Protein AF-A0A212EIH0-F1 (afdb_monomer)

Secondary structure (DSSP, 8-state):
-------PPPHHHHHHHHHH---TTS-HHHHHHHHHHHHHHHHHHHHTT-HHHHHHHHHHHHHHHHHHHHHH-S-HHHHHHHHTS--S-HHHHHHHHHHHHHHHHTTSSSSSSSSSS---

Radius of gyration: 20.45 Å; Cα contacts (8 Å, |Δi|>4): 106; chains: 1; bounding box: 54×43×64 Å

Solvent-accessible surface area (backbone atoms only — not comparable to full-atom values): 7084 Å² total; per-residue (Å²): 132,87,80,79,70,77,76,71,74,49,45,67,57,35,49,52,51,51,74,68,45,59,30,73,93,52,54,71,68,59,39,48,51,51,42,54,51,36,25,51,53,28,14,54,54,68,22,71,86,36,68,72,47,27,59,54,36,36,56,56,32,40,53,51,38,39,54,34,50,34,74,22,42,74,50,63,68,60,21,52,60,50,66,74,51,91,75,95,47,56,68,58,55,47,50,52,54,54,53,55,55,52,60,57,65,70,71,78,82,82,80,88,78,80,76,85,82,73,88,131

Structure (mmCIF, N/CA/C/O backbone):
data_AF-A0A212EIH0-F1
#
_entry.id   AF-A0A212EIH0-F1
#
loop_
_atom_site.group_PDB
_atom_site.id
_atom_site.type_symbol
_atom_site.label_atom_id
_atom_site.label_alt_id
_atom_site.label_comp_id
_atom_site.label_asym_id
_atom_site.label_entity_id
_atom_site.label_seq_id
_atom_site.pdbx_PDB_ins_code
_atom_site.Cartn_x
_atom_site.Cartn_y
_atom_site.Cartn_z
_atom_site.occupancy
_atom_site.B_iso_or_equiv
_atom_site.auth_seq_id
_atom_site.auth_comp_id
_atom_site.auth_asym_id
_atom_site.auth_atom_id
_atom_site.pdbx_PDB_model_num
ATOM 1 N N . MET A 1 1 ? -13.219 29.339 22.123 1.00 39.38 1 MET A N 1
ATOM 2 C CA . MET A 1 1 ? -12.241 28.232 22.168 1.00 39.38 1 MET A CA 1
ATOM 3 C C . MET A 1 1 ? -12.047 27.725 20.749 1.00 39.38 1 MET A C 1
ATOM 5 O O . MET A 1 1 ? -13.025 27.336 20.127 1.00 39.38 1 MET A O 1
ATOM 9 N N . LYS A 1 2 ? -10.839 27.844 20.186 1.00 45.12 2 LYS A N 1
ATOM 10 C CA . LYS A 1 2 ? -10.527 27.294 18.860 1.00 45.12 2 LYS A CA 1
ATOM 11 C C . LYS A 1 2 ? -10.257 25.805 19.044 1.00 45.12 2 LYS A C 1
ATOM 13 O O . LYS A 1 2 ? -9.160 25.426 19.444 1.00 45.12 2 LYS A O 1
ATOM 18 N N . ASN A 1 3 ? -11.276 24.982 18.825 1.00 44.25 3 ASN A N 1
ATOM 19 C CA . ASN A 1 3 ? -11.108 23.539 18.768 1.00 44.25 3 ASN A CA 1
ATOM 20 C C . ASN A 1 3 ? -10.313 23.245 17.495 1.00 44.25 3 ASN A C 1
ATOM 22 O O . ASN A 1 3 ? -10.882 23.184 16.408 1.00 44.25 3 ASN A O 1
ATOM 26 N N . ASN A 1 4 ? -8.992 23.117 17.622 1.00 48.31 4 ASN A N 1
ATOM 27 C CA . ASN A 1 4 ? -8.147 22.554 16.577 1.00 48.31 4 ASN A CA 1
ATOM 28 C C . ASN A 1 4 ? -8.487 21.061 16.481 1.00 48.31 4 ASN A C 1
ATOM 30 O O . ASN A 1 4 ? -7.779 20.210 17.014 1.00 48.31 4 ASN A O 1
ATOM 34 N N . LEU A 1 5 ? -9.633 20.754 15.873 1.00 52.50 5 LEU A N 1
ATOM 35 C CA . LEU A 1 5 ? -9.977 19.412 15.442 1.00 52.50 5 LEU A CA 1
ATOM 36 C C . LEU A 1 5 ? -8.934 19.048 14.392 1.00 52.50 5 LEU A C 1
ATOM 38 O O . LEU A 1 5 ? -9.016 19.498 13.252 1.00 52.50 5 LEU A O 1
ATOM 42 N N . LEU A 1 6 ? -7.929 18.265 14.789 1.00 52.91 6 LEU A N 1
ATOM 43 C CA . LEU A 1 6 ? -7.199 17.431 13.847 1.00 52.91 6 LEU A CA 1
ATOM 44 C C . LEU A 1 6 ? -8.279 16.647 13.106 1.00 52.91 6 LEU A C 1
ATOM 46 O O . LEU A 1 6 ? -8.886 15.740 13.676 1.00 52.91 6 LEU A O 1
ATOM 50 N N . THR A 1 7 ? -8.605 17.064 11.885 1.00 53.53 7 THR A N 1
ATOM 51 C CA . THR A 1 7 ? -9.536 16.348 11.023 1.00 53.53 7 THR A CA 1
ATOM 52 C C . THR A 1 7 ? -8.862 15.026 10.702 1.00 53.53 7 THR A C 1
ATOM 54 O O . THR A 1 7 ? -8.111 14.939 9.732 1.00 53.53 7 THR A O 1
ATOM 57 N N . LYS A 1 8 ? -9.041 14.016 11.564 1.00 59.25 8 LYS A N 1
ATOM 58 C CA . LYS A 1 8 ? -8.658 12.642 11.250 1.00 59.25 8 LYS A CA 1
ATOM 59 C C . LYS A 1 8 ? -9.281 12.353 9.891 1.00 59.25 8 LYS A C 1
ATOM 61 O O . LYS A 1 8 ? -10.503 12.440 9.754 1.00 59.25 8 LYS A O 1
ATOM 66 N N . GLN A 1 9 ? -8.450 12.084 8.887 1.00 68.38 9 GLN A N 1
ATOM 67 C CA . GLN A 1 9 ? -8.960 11.552 7.633 1.00 68.38 9 GLN A CA 1
ATOM 68 C C . GLN A 1 9 ? -9.777 10.307 7.981 1.00 68.38 9 GLN A C 1
ATOM 70 O O . GLN A 1 9 ? -9.355 9.487 8.798 1.00 68.38 9 GLN A O 1
ATOM 75 N N . SER A 1 10 ? -10.994 10.218 7.448 1.00 86.69 10 SER A N 1
ATOM 76 C CA . SER A 1 10 ? -11.859 9.082 7.743 1.00 86.69 10 SER A CA 1
ATOM 77 C C . SER A 1 10 ? -11.218 7.797 7.220 1.00 86.69 10 SER A C 1
ATOM 79 O O . SER A 1 10 ? -10.513 7.819 6.208 1.00 86.69 10 SER A O 1
ATOM 81 N N . ALA A 1 11 ? -11.507 6.661 7.861 1.00 89.75 11 ALA A N 1
ATOM 82 C CA . ALA A 1 11 ? -11.074 5.351 7.370 1.00 89.75 11 ALA A CA 1
ATOM 83 C C . ALA A 1 11 ? -11.433 5.155 5.885 1.00 89.75 11 ALA A C 1
ATOM 85 O O . ALA A 1 11 ? -10.635 4.637 5.112 1.00 89.75 11 ALA A O 1
ATOM 86 N N . THR A 1 12 ? -12.598 5.649 5.457 1.00 92.06 12 THR A N 1
ATOM 87 C CA . THR A 1 12 ? -13.023 5.625 4.053 1.00 92.06 12 THR A CA 1
ATOM 88 C C . THR A 1 12 ? -12.086 6.415 3.140 1.00 92.06 12 THR A C 1
ATOM 90 O O . THR A 1 12 ? -11.737 5.929 2.068 1.00 92.06 12 THR A O 1
ATOM 93 N N . ALA A 1 13 ? -11.664 7.617 3.545 1.00 93.94 13 ALA A N 1
ATOM 94 C CA . ALA A 1 13 ? -10.746 8.434 2.755 1.00 93.94 13 ALA A CA 1
ATOM 95 C C . ALA A 1 13 ? -9.371 7.763 2.626 1.00 93.94 13 ALA A C 1
ATOM 97 O O . ALA A 1 13 ? -8.849 7.654 1.519 1.00 93.94 13 ALA A O 1
ATOM 98 N N . LEU A 1 14 ? -8.838 7.237 3.734 1.00 95.69 14 LEU A N 1
ATOM 99 C CA . LEU A 1 14 ? -7.567 6.506 3.759 1.00 95.69 14 LEU A CA 1
ATOM 100 C C . LEU A 1 14 ? -7.619 5.238 2.896 1.00 95.69 14 LEU A C 1
ATOM 102 O O . LEU A 1 14 ? -6.694 4.959 2.135 1.00 95.69 14 LEU A O 1
ATOM 106 N N . GLN A 1 15 ? -8.725 4.492 2.957 1.00 95.25 15 GLN A N 1
ATOM 107 C CA . GLN A 1 15 ? -8.930 3.301 2.136 1.00 95.25 15 GLN A CA 1
ATOM 108 C C . GLN A 1 15 ? -9.009 3.642 0.644 1.00 95.25 15 GLN A C 1
ATOM 110 O O . GLN A 1 15 ? -8.391 2.960 -0.173 1.00 95.25 15 GLN A O 1
ATOM 115 N N . LEU A 1 16 ? -9.743 4.697 0.275 1.00 95.81 16 LEU A N 1
ATOM 116 C CA . LEU A 1 16 ? -9.811 5.158 -1.112 1.00 95.81 16 LEU A CA 1
ATOM 117 C C . LEU A 1 16 ? -8.436 5.598 -1.618 1.00 95.81 16 LEU A C 1
ATOM 119 O O . LEU A 1 16 ? -8.047 5.213 -2.721 1.00 95.81 16 LEU A O 1
ATOM 123 N N . GLU A 1 17 ? -7.676 6.338 -0.810 1.00 96.25 17 GLU A N 1
ATOM 124 C CA . GLU A 1 17 ? -6.331 6.764 -1.185 1.00 96.25 17 GLU A CA 1
ATOM 125 C C . GLU A 1 17 ? -5.382 5.5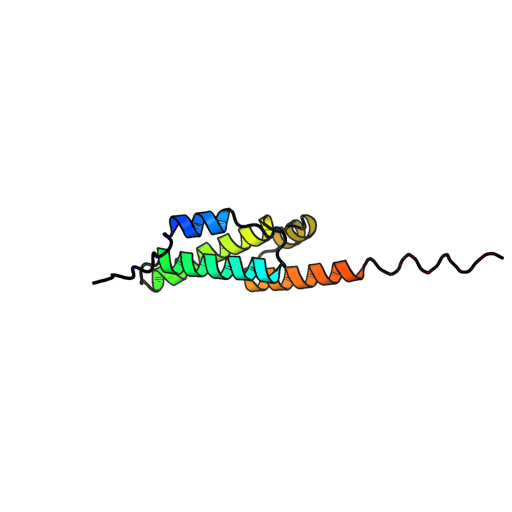69 -1.360 1.00 96.25 17 GLU A C 1
ATOM 127 O O . GLU A 1 17 ? -4.637 5.517 -2.342 1.00 96.25 17 GLU A O 1
ATOM 132 N N . LEU A 1 18 ? -5.440 4.574 -0.469 1.00 96.69 18 LEU A N 1
ATOM 133 C CA . LEU A 1 18 ? -4.656 3.343 -0.592 1.00 96.69 18 LEU A CA 1
ATOM 134 C C . LEU A 1 18 ? -4.996 2.586 -1.885 1.00 96.69 18 LEU A C 1
ATOM 136 O O . LEU A 1 18 ? -4.098 2.166 -2.613 1.00 96.69 18 LEU A O 1
ATOM 140 N N . LEU A 1 19 ? -6.286 2.459 -2.213 1.00 95.88 19 LEU A N 1
ATOM 141 C CA . LEU A 1 19 ? -6.758 1.753 -3.409 1.00 95.88 19 LEU A CA 1
ATOM 142 C C . LEU A 1 19 ? -6.411 2.464 -4.723 1.00 95.88 19 LEU A C 1
ATOM 144 O O . LEU A 1 19 ? -6.226 1.806 -5.746 1.00 95.88 19 LEU A O 1
ATOM 148 N N . GLN A 1 20 ? -6.348 3.793 -4.710 1.00 96.00 20 GLN A N 1
ATOM 149 C CA . GLN A 1 20 ? -6.080 4.605 -5.900 1.00 96.00 20 GLN A CA 1
ATOM 150 C C . GLN A 1 20 ? -4.595 4.944 -6.075 1.00 96.00 20 GLN A C 1
ATOM 152 O O . GLN A 1 20 ? -4.201 5.491 -7.108 1.00 96.00 20 GLN A O 1
ATOM 157 N N . SER A 1 21 ? -3.760 4.627 -5.085 1.00 96.38 21 SER A N 1
ATOM 158 C CA . SER A 1 21 ? -2.339 4.953 -5.104 1.00 96.38 21 SER A CA 1
ATOM 159 C C . SER A 1 21 ? -1.593 4.224 -6.225 1.00 96.38 21 SER A C 1
ATOM 161 O O . SER A 1 21 ? -1.736 3.022 -6.434 1.00 96.38 21 SER A O 1
ATOM 163 N N . ARG A 1 22 ? -0.757 4.978 -6.944 1.00 96.62 22 ARG A N 1
ATOM 164 C CA . ARG A 1 22 ? 0.143 4.491 -7.998 1.00 96.62 22 ARG A CA 1
ATOM 165 C C . ARG A 1 22 ? 1.506 5.158 -7.855 1.00 96.62 22 ARG A C 1
ATOM 167 O O . ARG A 1 22 ? 1.583 6.292 -7.384 1.00 96.62 22 ARG A O 1
ATOM 174 N N . GLN A 1 23 ? 2.561 4.494 -8.324 1.00 96.69 23 GLN A N 1
ATOM 175 C CA . GLN A 1 23 ? 3.933 5.003 -8.258 1.00 96.69 23 GLN A CA 1
ATOM 176 C C . GLN A 1 23 ? 4.094 6.339 -9.003 1.00 96.69 23 GLN A C 1
ATOM 178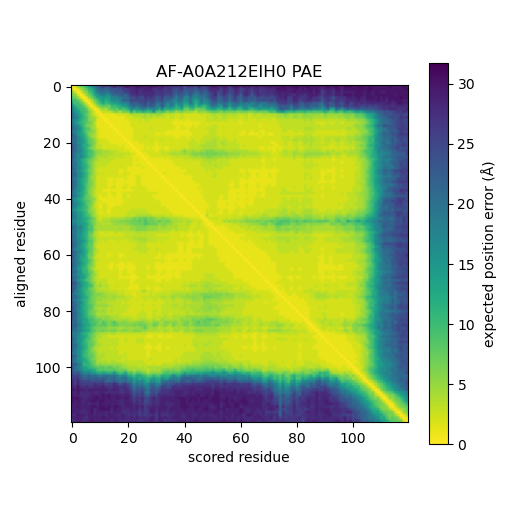 O O . GLN A 1 23 ? 4.751 7.260 -8.516 1.00 96.69 23 GLN A O 1
ATOM 183 N N . GLY A 1 24 ? 3.517 6.458 -10.203 1.00 94.19 24 GLY A N 1
ATOM 184 C CA . GLY A 1 24 ? 3.653 7.655 -11.035 1.00 94.19 24 GLY A CA 1
ATOM 185 C C . GLY A 1 24 ? 5.121 8.007 -11.320 1.00 94.19 24 GLY A C 1
ATOM 186 O O . GLY A 1 24 ? 5.889 7.179 -11.810 1.00 94.19 24 GLY A O 1
ATOM 187 N N . SER A 1 25 ? 5.518 9.246 -11.023 1.00 93.81 25 SER A N 1
ATOM 188 C CA . SER A 1 25 ? 6.901 9.733 -11.159 1.00 93.81 25 SER A CA 1
ATOM 189 C C . SER A 1 25 ? 7.764 9.521 -9.907 1.00 93.81 25 SER A C 1
ATOM 191 O O . SER A 1 25 ? 8.934 9.904 -9.902 1.00 93.81 25 SER A O 1
ATOM 193 N N . GLN A 1 26 ? 7.215 8.928 -8.843 1.00 94.88 26 GLN A N 1
ATOM 194 C CA . GLN A 1 26 ? 7.928 8.723 -7.584 1.00 94.88 26 GLN A CA 1
ATOM 195 C C . GLN A 1 26 ? 8.916 7.550 -7.677 1.00 94.88 26 GLN A C 1
ATOM 197 O O . GLN A 1 26 ? 8.737 6.605 -8.451 1.00 94.88 26 GLN A O 1
ATOM 202 N N . SER A 1 27 ? 9.965 7.585 -6.851 1.00 95.81 27 SER A N 1
ATOM 203 C CA . SER A 1 27 ? 10.835 6.420 -6.669 1.00 95.81 27 SER A CA 1
ATOM 204 C C . SER A 1 27 ? 10.082 5.287 -5.970 1.00 95.81 27 SER A C 1
ATOM 206 O O . SER A 1 27 ? 9.155 5.542 -5.196 1.00 95.81 27 SER A O 1
ATOM 208 N N . ILE A 1 28 ? 10.520 4.044 -6.196 1.00 95.44 28 ILE A N 1
ATOM 209 C CA . ILE A 1 28 ? 9.960 2.846 -5.548 1.00 95.44 28 ILE A CA 1
ATOM 210 C C . ILE A 1 28 ? 9.919 3.017 -4.024 1.00 95.44 28 ILE A C 1
ATOM 212 O O . ILE A 1 28 ? 8.915 2.718 -3.386 1.00 95.44 28 ILE A O 1
ATOM 216 N N . GLU A 1 29 ? 10.981 3.575 -3.441 1.00 95.69 29 GLU A N 1
ATOM 217 C CA . GLU A 1 29 ? 11.056 3.802 -1.998 1.00 95.69 29 GLU A CA 1
ATOM 218 C C . GLU A 1 29 ? 10.031 4.827 -1.494 1.00 95.69 29 GLU A C 1
ATOM 220 O O . GLU A 1 29 ? 9.404 4.603 -0.461 1.00 95.69 29 GLU A O 1
ATOM 225 N N . LYS A 1 30 ? 9.839 5.946 -2.207 1.00 96.94 30 LYS A N 1
ATOM 226 C CA . LYS A 1 30 ? 8.842 6.956 -1.815 1.00 96.94 30 LYS A CA 1
ATOM 227 C C . LYS A 1 30 ? 7.425 6.408 -1.936 1.00 96.94 30 LYS A C 1
ATOM 229 O O . LYS A 1 30 ? 6.613 6.640 -1.046 1.00 96.94 30 LYS A O 1
ATOM 234 N N . PHE A 1 31 ? 7.153 5.663 -3.004 1.00 97.75 31 PHE A N 1
ATOM 235 C CA . PHE A 1 31 ? 5.861 5.021 -3.210 1.00 97.75 31 PHE A CA 1
ATOM 236 C C . PHE A 1 31 ? 5.569 3.977 -2.122 1.00 97.75 31 PHE A C 1
ATOM 238 O O . PHE A 1 31 ? 4.505 4.012 -1.509 1.00 97.75 31 PHE A O 1
ATOM 245 N N . GLY A 1 32 ? 6.540 3.117 -1.806 1.00 97.25 32 GLY A N 1
ATOM 246 C CA . GLY A 1 32 ? 6.419 2.129 -0.735 1.00 97.25 32 GLY A CA 1
ATOM 247 C C . GLY A 1 32 ? 6.173 2.763 0.637 1.00 97.25 32 GLY A C 1
ATOM 248 O O . GLY A 1 32 ? 5.242 2.370 1.332 1.00 97.25 32 GLY A O 1
ATOM 249 N N . LYS A 1 33 ? 6.933 3.811 0.989 1.00 97.56 33 LYS A N 1
ATOM 250 C CA . LYS A 1 33 ? 6.724 4.577 2.232 1.00 97.56 33 LYS A CA 1
ATOM 251 C C . LYS A 1 33 ? 5.335 5.210 2.302 1.00 97.56 33 LYS A C 1
ATOM 253 O O . LYS A 1 33 ? 4.720 5.193 3.361 1.00 97.56 33 LYS A O 1
ATOM 258 N N . LYS A 1 34 ? 4.823 5.737 1.182 1.00 97.44 34 LYS A N 1
ATOM 259 C CA . LYS A 1 34 ? 3.457 6.275 1.121 1.00 97.44 34 LYS A CA 1
ATOM 260 C C . LYS A 1 34 ? 2.424 5.197 1.470 1.00 97.44 34 LYS A C 1
ATOM 262 O O . LYS A 1 34 ? 1.533 5.456 2.274 1.00 97.44 34 LYS A O 1
ATOM 267 N N . LEU A 1 35 ? 2.536 4.006 0.882 1.00 97.75 35 LEU A N 1
ATOM 268 C CA . LEU A 1 35 ? 1.619 2.903 1.181 1.00 97.75 35 LEU A CA 1
ATOM 269 C C . LEU A 1 35 ? 1.757 2.422 2.631 1.00 97.75 35 LEU A C 1
ATOM 271 O O . LEU A 1 35 ? 0.740 2.129 3.253 1.00 97.75 35 LEU A O 1
ATOM 275 N N . GLU A 1 36 ? 2.980 2.404 3.177 1.00 97.75 36 GLU A N 1
ATOM 276 C CA . GLU A 1 36 ? 3.231 2.076 4.586 1.00 97.75 36 GLU A CA 1
ATOM 277 C C . GLU A 1 36 ? 2.476 3.018 5.528 1.00 97.75 36 GLU A C 1
ATOM 279 O O . GLU A 1 36 ? 1.739 2.571 6.405 1.00 97.75 36 GLU A O 1
ATOM 284 N N . THR A 1 37 ? 2.589 4.327 5.298 1.00 97.19 37 THR A N 1
ATOM 285 C CA . THR A 1 37 ? 1.838 5.329 6.060 1.00 97.19 37 THR A CA 1
ATOM 286 C C . THR A 1 37 ? 0.330 5.108 5.943 1.00 97.19 37 THR A C 1
ATOM 288 O O . THR A 1 37 ? -0.353 5.037 6.963 1.00 97.19 37 THR A O 1
ATOM 291 N N . LEU A 1 38 ? -0.185 4.927 4.723 1.00 96.88 38 LEU A N 1
ATOM 292 C CA . LEU A 1 38 ? -1.622 4.777 4.487 1.00 96.88 38 LEU A CA 1
ATOM 293 C C . LEU A 1 38 ? -2.215 3.550 5.182 1.00 96.88 38 LEU A C 1
ATOM 295 O O . LEU A 1 38 ? -3.267 3.664 5.810 1.00 96.88 38 LEU A O 1
ATOM 299 N N . PHE A 1 39 ? -1.567 2.382 5.108 1.00 96.81 39 PHE A N 1
ATOM 300 C CA . PHE A 1 39 ? -2.124 1.186 5.744 1.00 96.81 39 PHE A CA 1
ATOM 301 C C . PHE A 1 39 ? -2.058 1.279 7.272 1.00 96.81 39 PHE A C 1
ATOM 303 O O . PHE A 1 39 ? -2.975 0.811 7.951 1.00 96.81 39 PHE A O 1
ATOM 310 N N . VAL A 1 40 ? -1.010 1.897 7.832 1.00 96.62 40 VAL A N 1
ATOM 311 C CA . VAL A 1 40 ? -0.885 2.097 9.282 1.00 96.62 40 VAL A CA 1
ATOM 312 C C . VAL A 1 40 ? -1.963 3.053 9.782 1.00 96.62 40 VAL A C 1
ATOM 314 O O . VAL A 1 40 ? -2.667 2.722 10.736 1.00 96.62 40 VAL A O 1
ATOM 317 N N . GLU A 1 41 ? -2.139 4.201 9.129 1.00 95.88 41 GLU A N 1
ATOM 318 C CA . GLU A 1 41 ? -3.168 5.181 9.491 1.0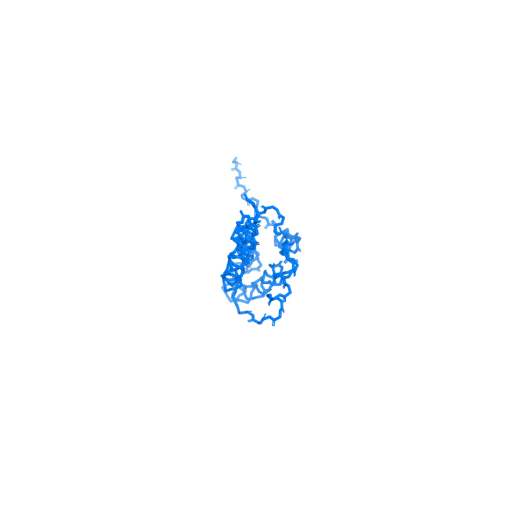0 95.88 41 GLU A CA 1
ATOM 319 C C . GLU A 1 41 ? -4.577 4.606 9.335 1.00 95.88 41 GLU A C 1
ATOM 321 O O . GLU A 1 41 ? -5.411 4.775 10.228 1.00 95.88 41 GLU A O 1
ATOM 326 N N . LEU A 1 42 ? -4.828 3.855 8.257 1.00 95.88 42 LEU A N 1
ATOM 327 C CA . LEU A 1 42 ? -6.093 3.154 8.050 1.00 95.88 42 LEU A CA 1
ATOM 328 C C . LEU A 1 42 ? -6.362 2.157 9.181 1.00 95.88 42 LEU A C 1
ATOM 330 O O . LEU A 1 42 ? -7.457 2.142 9.741 1.00 95.88 42 LEU A O 1
ATOM 334 N N . SER A 1 43 ? -5.349 1.382 9.573 1.00 96.50 43 SER A N 1
ATOM 335 C CA . SER A 1 43 ? -5.461 0.399 10.656 1.00 96.50 43 SER A CA 1
ATOM 336 C C . SER A 1 43 ? -5.744 1.063 12.000 1.00 96.50 43 SER A C 1
ATOM 338 O O . SER A 1 43 ? -6.591 0.588 12.751 1.00 96.50 43 SER A O 1
ATOM 340 N N . ILE A 1 44 ? -5.089 2.189 12.297 1.00 94.75 44 ILE A N 1
ATOM 341 C CA . ILE A 1 44 ? -5.368 2.988 13.500 1.00 94.75 44 ILE A CA 1
ATOM 342 C C . ILE A 1 44 ? -6.801 3.528 13.457 1.00 94.75 44 ILE A C 1
ATOM 344 O O . ILE A 1 44 ? -7.514 3.471 14.461 1.00 94.75 44 ILE A O 1
ATOM 348 N N . SER A 1 45 ? -7.233 4.045 12.304 1.00 93.81 45 SER A N 1
ATOM 349 C CA . SER A 1 45 ? -8.572 4.607 12.144 1.00 93.81 45 SER A CA 1
ATOM 350 C C . SER A 1 45 ? -9.672 3.551 12.256 1.00 93.81 45 SER A C 1
ATOM 352 O O . SER A 1 45 ? -10.745 3.879 12.751 1.00 93.81 45 SER A O 1
ATOM 354 N N . GLN A 1 46 ? -9.437 2.322 11.793 1.00 93.31 46 GLN A N 1
ATOM 355 C CA . GLN A 1 46 ? -10.402 1.219 11.862 1.00 93.31 46 GLN A CA 1
ATOM 356 C C . GLN A 1 46 ? -10.427 0.541 13.235 1.00 93.31 46 GLN A C 1
ATOM 358 O O . GLN A 1 46 ? -11.479 0.087 13.677 1.00 93.31 46 GLN A O 1
ATOM 363 N N . ALA A 1 47 ? -9.282 0.480 13.922 1.00 94.12 47 ALA A N 1
ATOM 364 C CA . ALA A 1 47 ? -9.174 -0.161 15.228 1.00 94.12 47 ALA A CA 1
ATOM 365 C C . ALA A 1 47 ? -9.897 0.599 16.346 1.00 94.12 47 ALA A C 1
ATOM 367 O O . ALA A 1 47 ? -10.252 -0.008 17.355 1.00 94.12 47 ALA A O 1
ATOM 368 N N . ASP A 1 48 ? -10.082 1.914 16.189 1.00 90.69 48 ASP A N 1
ATOM 369 C CA . ASP A 1 48 ? -10.773 2.781 17.153 1.00 90.69 48 ASP A CA 1
ATOM 370 C C . ASP A 1 48 ? -10.274 2.589 18.602 1.00 90.69 48 ASP A C 1
ATOM 372 O O . ASP A 1 48 ? -11.033 2.437 19.556 1.00 90.69 48 ASP A O 1
ATOM 376 N N . GLY A 1 49 ? -8.947 2.506 18.758 1.00 88.81 49 GLY A N 1
ATOM 377 C CA . GLY A 1 49 ? -8.280 2.338 20.055 1.00 88.81 49 GLY A CA 1
ATOM 378 C C . GLY A 1 49 ? -8.243 0.908 20.611 1.00 88.81 49 GLY A C 1
ATOM 379 O O . GLY A 1 49 ? -7.677 0.702 21.681 1.00 88.81 49 GLY A O 1
ATOM 380 N N . LYS A 1 50 ? -8.792 -0.090 19.907 1.00 93.69 50 LYS A N 1
ATOM 381 C CA . LYS A 1 50 ? -8.768 -1.499 20.335 1.00 93.69 50 LYS A CA 1
ATOM 382 C C . LYS A 1 50 ? -7.535 -2.215 19.788 1.00 93.69 50 LYS A C 1
ATOM 384 O O . LYS A 1 50 ? -7.401 -2.390 18.578 1.00 93.69 50 LYS A O 1
ATOM 389 N N . GLU A 1 51 ? -6.654 -2.675 20.675 1.00 94.00 51 GLU A N 1
ATOM 390 C CA . GLU A 1 51 ? -5.385 -3.310 20.289 1.00 94.00 51 GLU A CA 1
ATOM 391 C C . GLU A 1 51 ? -5.582 -4.599 19.471 1.00 94.00 51 GLU A C 1
ATOM 393 O O . GLU A 1 51 ? -4.908 -4.807 18.462 1.00 94.00 51 GLU A O 1
ATOM 398 N N . ASP A 1 52 ? -6.544 -5.441 19.846 1.00 94.94 52 ASP A N 1
ATOM 399 C CA . ASP A 1 52 ? -6.814 -6.688 19.119 1.00 94.94 52 ASP A CA 1
ATOM 400 C C . ASP A 1 52 ? -7.363 -6.419 17.716 1.00 94.94 52 ASP A C 1
ATOM 402 O O . ASP A 1 52 ? -6.954 -7.055 16.742 1.00 94.94 52 ASP A O 1
ATOM 406 N N . ALA A 1 53 ?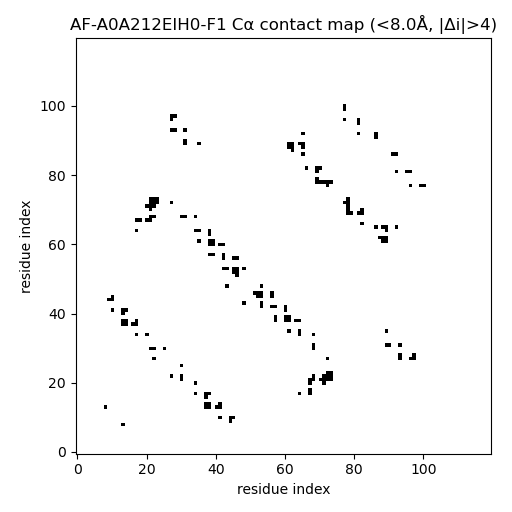 -8.226 -5.407 17.589 1.00 93.69 53 ALA A N 1
ATOM 407 C CA . ALA A 1 53 ? -8.716 -4.959 16.293 1.00 93.69 53 ALA A CA 1
ATOM 408 C C . ALA A 1 53 ? -7.572 -4.393 15.442 1.00 93.69 53 ALA A C 1
ATOM 410 O O . ALA A 1 53 ? -7.495 -4.683 14.252 1.00 93.69 53 ALA A O 1
ATOM 411 N N . TYR A 1 54 ? -6.646 -3.644 16.048 1.00 95.62 54 TYR A N 1
ATOM 412 C CA . TYR A 1 54 ? -5.469 -3.125 15.357 1.00 95.62 54 TYR A CA 1
ATOM 413 C C . TYR A 1 54 ? -4.609 -4.239 14.760 1.00 95.62 54 TYR A C 1
ATOM 415 O O . TYR A 1 54 ? -4.219 -4.130 13.602 1.00 95.62 54 TYR A O 1
ATOM 423 N N . LYS A 1 55 ? -4.349 -5.324 15.500 1.00 94.94 55 LYS A N 1
ATOM 424 C CA . LYS A 1 55 ? -3.567 -6.468 14.993 1.00 94.94 55 LYS A CA 1
ATOM 425 C C . LYS A 1 55 ? -4.210 -7.086 13.748 1.00 94.94 55 LYS A C 1
ATOM 427 O O . LYS A 1 55 ? -3.517 -7.351 12.769 1.00 94.94 55 LYS A O 1
ATOM 432 N N . ILE A 1 56 ? -5.533 -7.250 13.768 1.00 96.00 56 ILE A N 1
ATOM 433 C CA . ILE A 1 56 ? -6.299 -7.802 12.643 1.00 96.00 56 ILE A CA 1
ATOM 434 C C . ILE A 1 56 ? -6.285 -6.836 11.453 1.00 96.00 56 ILE A C 1
ATOM 436 O O . ILE A 1 56 ? -5.898 -7.220 10.349 1.00 96.00 56 ILE A O 1
ATOM 440 N N . PHE A 1 57 ? -6.668 -5.573 11.668 1.00 96.25 57 PHE A N 1
ATOM 441 C CA . PHE A 1 57 ? -6.727 -4.579 10.595 1.00 96.25 57 PHE A CA 1
ATOM 442 C C . PHE A 1 57 ? -5.358 -4.309 9.988 1.00 96.25 57 PHE A C 1
ATOM 444 O O . PHE A 1 57 ? -5.261 -4.157 8.775 1.00 96.25 57 PHE A O 1
ATOM 451 N N . ARG A 1 58 ? -4.295 -4.319 10.794 1.00 96.44 58 ARG A N 1
ATOM 452 C CA . ARG A 1 58 ? -2.929 -4.157 10.303 1.00 96.44 58 ARG A CA 1
ATOM 453 C C . ARG A 1 58 ? -2.567 -5.231 9.288 1.00 96.44 58 ARG A C 1
ATOM 455 O O . ARG A 1 58 ? -2.133 -4.878 8.199 1.00 96.44 58 ARG A O 1
ATOM 462 N N . ALA A 1 59 ? -2.803 -6.503 9.607 1.00 96.44 59 ALA A N 1
ATOM 463 C CA . ALA A 1 59 ? -2.516 -7.602 8.687 1.00 96.44 59 ALA A CA 1
ATOM 464 C C . ALA A 1 59 ? -3.337 -7.496 7.388 1.00 96.44 59 ALA A C 1
ATOM 466 O O . ALA A 1 59 ? -2.805 -7.646 6.290 1.00 96.44 59 ALA A O 1
ATOM 467 N N . VAL A 1 60 ? -4.633 -7.181 7.495 1.00 96.50 60 VAL A N 1
ATOM 468 C CA . VAL A 1 60 ? -5.518 -7.036 6.327 1.00 96.50 60 VAL A CA 1
ATOM 469 C C . VAL A 1 60 ? -5.098 -5.859 5.440 1.00 96.50 60 VAL A C 1
ATOM 471 O O . VAL A 1 60 ? -5.013 -5.995 4.219 1.00 96.50 60 VAL A O 1
ATOM 474 N N . ASN A 1 61 ? -4.818 -4.705 6.041 1.00 97.56 61 ASN A N 1
ATOM 475 C CA . ASN A 1 61 ? -4.456 -3.497 5.308 1.00 97.56 61 ASN A CA 1
ATOM 476 C C . ASN A 1 61 ? -3.038 -3.576 4.733 1.00 97.56 61 ASN A C 1
ATOM 478 O O . ASN A 1 61 ? -2.791 -3.012 3.669 1.00 97.56 61 ASN A O 1
ATOM 482 N N . GLU A 1 62 ? -2.119 -4.288 5.387 1.00 97.94 62 GLU A N 1
ATOM 483 C CA . GLU A 1 62 ? -0.783 -4.547 4.848 1.00 97.94 62 GLU A CA 1
ATOM 484 C C . GLU A 1 62 ? -0.845 -5.445 3.606 1.00 97.94 62 GLU A C 1
ATOM 486 O O . GLU A 1 62 ? -0.241 -5.108 2.590 1.00 97.94 62 GLU A O 1
ATOM 491 N N . ASN A 1 63 ? -1.670 -6.499 3.614 1.00 96.44 63 ASN A N 1
ATOM 492 C CA . ASN A 1 63 ? -1.922 -7.309 2.414 1.00 96.44 63 ASN A CA 1
ATOM 493 C C . ASN A 1 63 ? -2.503 -6.470 1.267 1.00 96.44 63 ASN A C 1
ATOM 495 O O . ASN A 1 63 ? -2.085 -6.594 0.113 1.00 96.44 63 ASN A O 1
ATOM 499 N N . LEU A 1 64 ? -3.432 -5.564 1.585 1.00 96.62 64 LEU A N 1
ATOM 500 C CA . LEU A 1 64 ? -3.975 -4.634 0.600 1.00 96.62 64 LEU A CA 1
ATOM 501 C C . LEU A 1 64 ? -2.896 -3.687 0.052 1.00 96.62 64 LEU A C 1
ATOM 503 O O . LEU A 1 64 ? -2.868 -3.410 -1.147 1.00 96.62 64 LEU A O 1
ATOM 507 N N . ALA A 1 65 ? -1.994 -3.207 0.910 1.00 97.62 65 ALA A N 1
ATOM 508 C CA . ALA A 1 65 ? -0.875 -2.363 0.512 1.00 97.62 65 ALA A CA 1
ATOM 509 C C . ALA A 1 65 ? 0.129 -3.113 -0.373 1.00 97.62 65 ALA A C 1
ATOM 511 O O . ALA A 1 65 ? 0.595 -2.536 -1.350 1.00 97.62 65 ALA A O 1
ATOM 512 N N . ILE A 1 66 ? 0.416 -4.388 -0.089 1.00 97.38 66 ILE A N 1
ATOM 513 C CA . ILE A 1 66 ? 1.256 -5.252 -0.932 1.00 97.38 66 ILE A CA 1
ATOM 514 C C . ILE A 1 66 ? 0.648 -5.372 -2.328 1.00 97.38 66 ILE A C 1
ATOM 516 O O . ILE A 1 66 ? 1.315 -5.051 -3.311 1.00 97.38 66 ILE A O 1
ATOM 520 N N . GLN A 1 67 ? -0.632 -5.742 -2.418 1.00 96.00 67 GLN A N 1
ATOM 521 C CA . GLN A 1 67 ? -1.319 -5.873 -3.702 1.00 96.00 67 GLN A CA 1
ATOM 522 C C . GLN A 1 67 ? -1.334 -4.543 -4.471 1.00 96.00 67 GLN A C 1
ATOM 524 O O . GLN A 1 67 ? -1.095 -4.487 -5.677 1.00 96.00 67 GLN A O 1
ATOM 529 N N . ARG A 1 68 ? -1.585 -3.428 -3.776 1.00 96.88 68 ARG A N 1
ATOM 530 C CA . ARG A 1 68 ? -1.569 -2.103 -4.408 1.00 96.88 68 ARG A CA 1
ATOM 531 C C . ARG A 1 68 ? -0.172 -1.662 -4.811 1.00 96.88 68 ARG A C 1
ATOM 533 O O . ARG A 1 68 ? -0.036 -0.987 -5.828 1.00 96.88 68 ARG A O 1
ATOM 540 N N . PHE A 1 69 ? 0.857 -2.059 -4.072 1.00 97.12 69 PHE A N 1
ATOM 541 C CA . PHE A 1 69 ? 2.237 -1.815 -4.453 1.00 97.12 69 PHE A CA 1
ATOM 542 C C . PHE A 1 69 ? 2.567 -2.555 -5.746 1.00 97.12 69 PHE A C 1
ATOM 544 O O . PHE A 1 69 ? 3.009 -1.909 -6.689 1.00 97.12 69 PHE A O 1
ATOM 551 N N . THR A 1 70 ? 2.289 -3.860 -5.832 1.00 96.12 70 THR A N 1
ATOM 552 C CA . THR A 1 70 ? 2.577 -4.663 -7.033 1.00 96.12 70 THR A CA 1
ATOM 553 C C . THR A 1 70 ? 1.820 -4.154 -8.256 1.00 96.12 70 THR A C 1
ATOM 555 O O . THR A 1 70 ? 2.433 -3.961 -9.306 1.00 96.12 70 THR A O 1
ATOM 558 N N . ASP A 1 71 ? 0.526 -3.855 -8.119 1.00 94.56 71 ASP A N 1
ATOM 559 C CA . ASP A 1 71 ? -0.324 -3.365 -9.217 1.00 94.56 71 ASP A CA 1
ATOM 560 C C . ASP A 1 71 ? 0.001 -1.914 -9.614 1.00 94.56 71 ASP A C 1
ATOM 562 O O . ASP A 1 71 ? -0.201 -1.496 -10.755 1.00 94.56 71 ASP A O 1
ATOM 566 N N . GLY A 1 72 ? 0.455 -1.112 -8.650 1.00 95.19 72 GLY A N 1
ATOM 567 C CA . GLY A 1 72 ? 0.652 0.328 -8.791 1.00 95.19 72 GLY A CA 1
ATOM 568 C C . GLY A 1 72 ? 2.020 0.735 -9.333 1.00 95.19 72 GLY A C 1
ATOM 569 O O . GLY A 1 72 ? 2.254 1.935 -9.520 1.00 95.19 72 GLY A O 1
ATOM 570 N N . LEU A 1 73 ? 2.929 -0.216 -9.573 1.00 96.31 73 LEU A N 1
ATOM 571 C CA . LEU A 1 73 ? 4.250 0.065 -10.133 1.00 96.31 73 LEU A CA 1
ATOM 572 C C . LEU A 1 73 ? 4.165 0.577 -11.571 1.00 96.31 73 LEU A C 1
ATOM 574 O O . LEU A 1 73 ? 3.391 0.104 -12.398 1.00 96.31 73 LEU A O 1
ATOM 578 N N . ARG A 1 74 ? 5.045 1.526 -11.899 1.00 95.00 74 ARG A N 1
ATOM 579 C CA . ARG A 1 74 ? 5.173 2.068 -13.258 1.00 95.00 74 ARG A CA 1
ATOM 580 C C . ARG A 1 74 ? 5.760 1.045 -14.232 1.00 95.00 74 ARG A C 1
ATOM 582 O O . ARG A 1 74 ? 5.439 1.065 -15.415 1.00 95.00 74 ARG A O 1
ATOM 589 N N . ASN A 1 75 ? 6.665 0.194 -13.754 1.00 93.12 75 ASN A N 1
ATOM 590 C CA . ASN A 1 75 ? 7.306 -0.829 -14.570 1.00 93.12 75 ASN A CA 1
ATOM 591 C C . ASN A 1 75 ? 6.451 -2.104 -14.561 1.00 93.12 75 ASN A C 1
ATOM 593 O O . ASN A 1 75 ? 6.435 -2.828 -13.568 1.00 93.12 75 ASN A O 1
ATOM 597 N N . SER A 1 76 ? 5.773 -2.381 -15.678 1.00 90.88 76 SER A N 1
ATOM 598 C CA . SER A 1 76 ? 4.890 -3.545 -15.825 1.00 90.88 76 SER A CA 1
ATOM 599 C C . SER A 1 76 ? 5.622 -4.875 -15.653 1.00 90.88 76 SER A C 1
ATOM 601 O O . SER A 1 76 ? 5.090 -5.787 -15.033 1.00 90.88 76 SER A O 1
ATOM 603 N N . ARG A 1 77 ? 6.870 -4.987 -16.124 1.00 91.88 77 ARG A N 1
ATOM 604 C CA . ARG A 1 77 ? 7.673 -6.203 -15.947 1.00 91.88 77 ARG A CA 1
ATOM 605 C C . ARG A 1 77 ? 8.020 -6.431 -14.479 1.00 91.88 77 ARG A C 1
ATOM 607 O O . ARG A 1 77 ? 7.912 -7.556 -14.003 1.00 91.88 77 ARG A O 1
ATOM 614 N N . LEU A 1 78 ? 8.411 -5.375 -13.764 1.00 93.50 78 LEU A N 1
ATOM 615 C CA . LEU A 1 78 ? 8.663 -5.465 -12.325 1.00 93.50 78 LEU A CA 1
ATOM 616 C C . LEU A 1 78 ? 7.381 -5.845 -11.574 1.00 93.50 78 LEU A C 1
ATOM 618 O O . LEU A 1 78 ? 7.416 -6.737 -10.737 1.00 93.50 78 LEU A O 1
ATOM 622 N N . SER A 1 79 ? 6.249 -5.234 -11.935 1.00 94.25 79 SER A N 1
ATOM 623 C CA . SER A 1 79 ? 4.926 -5.594 -11.413 1.00 94.25 79 SER A CA 1
ATOM 624 C C . SER A 1 79 ? 4.635 -7.090 -11.583 1.00 94.25 79 SER A C 1
ATOM 626 O O . SER A 1 79 ? 4.312 -7.753 -10.603 1.00 94.25 79 SER A O 1
ATOM 628 N N . THR A 1 80 ? 4.857 -7.658 -12.775 1.00 93.69 80 THR A N 1
ATOM 629 C CA . THR A 1 80 ? 4.672 -9.097 -13.030 1.00 93.69 80 THR A CA 1
ATOM 630 C C . THR A 1 80 ? 5.601 -9.977 -12.192 1.00 93.69 80 THR A C 1
ATOM 632 O O . THR A 1 80 ? 5.153 -10.979 -11.643 1.00 93.69 80 THR A O 1
ATOM 635 N N . ILE A 1 81 ? 6.885 -9.618 -12.079 1.00 92.19 81 ILE A N 1
ATOM 636 C CA . ILE A 1 81 ? 7.861 -10.396 -11.296 1.00 92.19 81 ILE A CA 1
ATOM 637 C C . ILE A 1 81 ? 7.454 -10.447 -9.824 1.00 92.19 81 ILE A C 1
ATOM 639 O O . ILE A 1 81 ? 7.539 -11.507 -9.207 1.00 92.19 81 ILE A O 1
ATOM 643 N N . LEU A 1 82 ? 7.026 -9.313 -9.267 1.00 94.06 82 LEU A N 1
ATOM 644 C CA . LEU A 1 82 ? 6.605 -9.241 -7.872 1.00 94.06 82 LEU A CA 1
ATOM 645 C C . LEU A 1 82 ? 5.256 -9.941 -7.666 1.00 94.06 82 LEU A C 1
ATOM 647 O O . LEU A 1 82 ? 5.123 -10.708 -6.727 1.00 94.06 82 LEU A O 1
ATOM 651 N N . ALA A 1 83 ? 4.280 -9.757 -8.558 1.00 92.44 83 ALA A N 1
ATOM 652 C CA . ALA A 1 83 ? 2.966 -10.399 -8.446 1.00 92.44 83 ALA A CA 1
ATOM 653 C C . ALA A 1 83 ? 3.019 -11.940 -8.501 1.00 92.44 83 ALA A C 1
ATOM 655 O O . ALA A 1 83 ? 2.092 -12.602 -8.048 1.00 92.44 83 ALA A O 1
ATOM 656 N N . ALA A 1 84 ? 4.091 -12.515 -9.053 1.00 91.69 84 ALA A N 1
ATOM 657 C CA . ALA A 1 84 ? 4.313 -13.960 -9.087 1.00 91.69 84 ALA A CA 1
ATOM 658 C C . ALA A 1 84 ? 4.911 -14.534 -7.786 1.00 91.69 84 ALA A C 1
ATOM 660 O O . ALA A 1 84 ? 5.122 -15.744 -7.703 1.00 91.69 84 ALA A O 1
ATOM 661 N N . ARG A 1 85 ? 5.246 -13.690 -6.802 1.00 91.31 85 ARG A N 1
ATOM 662 C CA . ARG A 1 85 ? 5.842 -14.099 -5.524 1.00 91.31 85 ARG A CA 1
ATOM 663 C C . ARG A 1 85 ? 4.867 -13.827 -4.378 1.00 91.31 85 ARG A C 1
ATOM 665 O O . ARG A 1 85 ? 4.187 -12.804 -4.371 1.00 91.31 85 ARG A O 1
ATOM 672 N N . ASP A 1 86 ? 4.865 -14.713 -3.387 1.00 89.56 86 ASP A N 1
ATOM 673 C CA . ASP A 1 86 ? 4.115 -14.517 -2.146 1.00 89.56 86 ASP A CA 1
ATOM 674 C C . ASP A 1 86 ? 4.954 -13.733 -1.134 1.00 89.56 86 ASP A C 1
ATOM 676 O O . ASP A 1 86 ? 6.106 -14.080 -0.853 1.00 89.56 86 ASP A O 1
ATOM 680 N N . TYR A 1 87 ? 4.366 -12.682 -0.565 1.00 92.88 87 TYR A N 1
ATOM 681 C CA . TYR A 1 87 ? 5.018 -11.814 0.412 1.00 92.88 87 TYR A CA 1
ATOM 682 C C . TYR A 1 87 ? 4.173 -11.677 1.673 1.00 92.88 87 TYR A C 1
ATOM 684 O O . TYR A 1 87 ? 2.969 -11.453 1.590 1.00 92.88 87 TYR A O 1
ATOM 692 N N . GLY A 1 88 ? 4.825 -11.776 2.834 1.00 91.06 88 GLY A N 1
ATOM 693 C CA . GLY A 1 88 ? 4.179 -11.570 4.133 1.00 91.06 88 GLY A CA 1
ATOM 694 C C . GLY A 1 88 ? 4.209 -10.121 4.621 1.00 91.06 88 GLY A C 1
ATOM 695 O O . GLY A 1 88 ? 3.341 -9.729 5.392 1.00 91.06 88 GLY A O 1
ATOM 696 N N . GLU A 1 89 ? 5.183 -9.323 4.172 1.00 95.50 89 GLU A N 1
ATOM 697 C CA . GLU A 1 89 ? 5.386 -7.947 4.636 1.00 95.50 89 GLU A CA 1
ATOM 698 C C . GLU A 1 89 ? 5.659 -6.994 3.470 1.00 95.50 89 GLU A C 1
ATOM 700 O O . GLU A 1 89 ? 6.404 -7.314 2.535 1.00 95.50 89 GLU A O 1
ATOM 705 N N . LEU A 1 90 ? 5.133 -5.767 3.554 1.00 95.44 90 LEU A N 1
ATOM 706 C CA . LEU A 1 90 ? 5.328 -4.751 2.512 1.00 95.44 90 LEU A CA 1
ATOM 707 C C . LEU A 1 90 ? 6.814 -4.395 2.324 1.00 95.44 90 LEU A C 1
ATOM 709 O O . LEU A 1 90 ? 7.273 -4.129 1.210 1.00 95.44 90 LEU A O 1
ATOM 713 N N . LYS A 1 91 ? 7.588 -4.412 3.414 1.00 95.75 91 LYS A N 1
ATOM 714 C CA . LYS A 1 91 ? 9.019 -4.072 3.410 1.00 95.75 91 LYS A CA 1
ATOM 715 C C . LYS A 1 91 ? 9.840 -5.018 2.544 1.00 95.75 91 LYS A C 1
ATOM 717 O O . LYS A 1 91 ? 10.759 -4.566 1.855 1.00 95.75 91 LYS A O 1
ATOM 722 N N . ASP A 1 92 ? 9.486 -6.299 2.533 1.00 95.44 92 ASP A N 1
ATOM 723 C CA . ASP A 1 92 ? 10.158 -7.293 1.704 1.00 95.44 92 ASP A CA 1
ATOM 724 C C . ASP A 1 92 ? 9.917 -7.041 0.220 1.00 95.44 92 ASP A C 1
ATOM 726 O O . ASP A 1 92 ? 10.866 -7.062 -0.569 1.00 95.44 92 ASP A O 1
ATOM 730 N N . VAL A 1 93 ? 8.681 -6.703 -0.153 1.00 95.75 93 VAL A N 1
ATOM 731 C CA . VAL A 1 93 ? 8.328 -6.376 -1.543 1.00 95.75 93 VAL A CA 1
ATOM 732 C C . VAL A 1 93 ? 9.088 -5.147 -2.022 1.00 95.75 93 VAL A C 1
ATOM 734 O O . VAL A 1 93 ? 9.646 -5.150 -3.118 1.00 95.75 93 VAL A O 1
ATOM 737 N N . ILE A 1 94 ? 9.172 -4.105 -1.186 1.00 96.12 94 ILE A N 1
ATOM 738 C CA . ILE A 1 94 ? 9.914 -2.878 -1.503 1.00 96.12 94 ILE A CA 1
ATOM 739 C C . ILE A 1 94 ? 11.403 -3.177 -1.700 1.00 96.12 94 ILE A C 1
ATOM 741 O O . ILE A 1 94 ? 12.014 -2.647 -2.630 1.00 96.12 94 I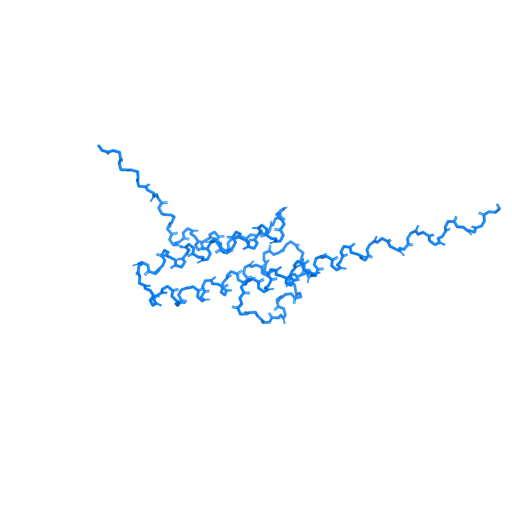LE A O 1
ATOM 745 N N . ARG A 1 95 ? 11.999 -4.013 -0.841 1.00 95.25 95 ARG A N 1
ATOM 746 C CA . ARG A 1 95 ? 13.409 -4.408 -0.958 1.00 95.25 95 ARG A CA 1
ATOM 747 C C . ARG A 1 95 ? 13.667 -5.123 -2.280 1.00 95.25 95 ARG A C 1
ATOM 749 O O . ARG A 1 95 ? 14.513 -4.668 -3.044 1.00 95.25 95 ARG A O 1
ATOM 756 N N . VAL A 1 96 ? 12.889 -6.163 -2.5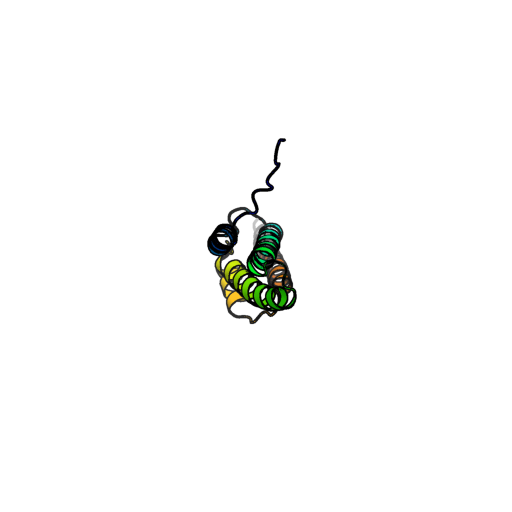83 1.00 94.50 96 VAL A N 1
ATOM 757 C CA . VAL A 1 96 ? 13.023 -6.906 -3.844 1.00 94.50 96 VAL A CA 1
ATOM 758 C C . VAL A 1 96 ? 12.827 -5.975 -5.040 1.00 94.50 96 VAL A C 1
ATOM 760 O O . VAL A 1 96 ? 13.631 -5.989 -5.965 1.00 94.50 96 VAL A O 1
ATOM 763 N N . ALA A 1 97 ? 11.818 -5.104 -5.004 1.00 94.75 97 ALA A N 1
ATOM 764 C CA . ALA A 1 97 ? 11.562 -4.152 -6.079 1.00 94.75 97 ALA A CA 1
ATOM 765 C C . ALA A 1 97 ? 12.760 -3.225 -6.351 1.00 94.75 97 ALA A C 1
ATOM 767 O O . ALA A 1 97 ? 13.095 -2.967 -7.507 1.00 94.75 97 ALA A O 1
ATOM 768 N N . LYS A 1 98 ? 13.431 -2.749 -5.294 1.00 94.44 98 LYS A N 1
ATOM 769 C CA . LYS A 1 98 ? 14.640 -1.918 -5.406 1.00 94.44 98 LYS A CA 1
ATOM 770 C C . LYS A 1 98 ? 15.825 -2.691 -5.988 1.00 94.44 98 LYS A C 1
ATOM 772 O O . LYS A 1 98 ? 16.571 -2.132 -6.792 1.00 94.44 98 LYS A O 1
ATOM 777 N N . ASP A 1 99 ? 16.008 -3.943 -5.587 1.00 92.25 99 ASP A N 1
ATOM 778 C CA . ASP A 1 99 ? 17.122 -4.776 -6.051 1.00 92.25 99 ASP A CA 1
ATOM 779 C C . ASP A 1 99 ? 16.966 -5.156 -7.534 1.00 92.25 99 ASP A C 1
ATOM 781 O O . ASP A 1 99 ? 17.921 -5.072 -8.313 1.00 92.25 99 ASP A O 1
ATOM 785 N N . GLU A 1 100 ? 15.742 -5.476 -7.955 1.00 90.44 100 GLU A N 1
ATOM 786 C CA . GLU A 1 100 ? 15.403 -5.752 -9.355 1.00 90.44 100 GLU A CA 1
ATOM 787 C C . GLU A 1 100 ? 15.544 -4.485 -10.228 1.00 90.44 100 GLU A C 1
ATOM 789 O O . GLU A 1 100 ? 16.086 -4.543 -11.333 1.00 90.44 100 GLU A O 1
ATOM 794 N N . GLU A 1 101 ? 15.138 -3.304 -9.734 1.00 88.38 101 GLU A N 1
ATOM 795 C CA . GLU A 1 101 ? 15.307 -2.033 -10.462 1.00 88.38 101 GLU A CA 1
ATOM 796 C C . GLU A 1 101 ? 16.790 -1.718 -10.734 1.00 88.38 101 GLU A C 1
ATOM 798 O O . GLU A 1 101 ? 17.149 -1.320 -11.847 1.00 88.38 101 GLU A O 1
ATOM 803 N N . ARG A 1 102 ? 17.671 -1.957 -9.754 1.00 85.56 102 ARG A N 1
ATOM 804 C CA . ARG A 1 102 ? 19.126 -1.759 -9.890 1.00 85.56 102 ARG A CA 1
ATOM 805 C C . ARG A 1 102 ? 19.762 -2.747 -10.859 1.00 85.56 102 ARG A C 1
ATOM 807 O O . ARG A 1 102 ? 20.569 -2.349 -11.699 1.00 85.56 102 ARG A O 1
ATOM 814 N N . SER A 1 103 ? 19.374 -4.016 -10.769 1.00 79.81 103 SER A N 1
ATOM 815 C CA . SER A 1 103 ? 19.895 -5.083 -11.632 1.00 79.81 103 SER A CA 1
ATOM 816 C C . SER A 1 103 ? 19.605 -4.819 -13.113 1.00 79.81 103 SER A C 1
ATOM 818 O O . SER A 1 103 ? 20.385 -5.201 -13.985 1.00 79.81 103 SER A O 1
ATOM 820 N N . HIS A 1 104 ? 18.521 -4.098 -13.409 1.00 66.25 104 HIS A N 1
ATOM 821 C CA . HIS A 1 104 ? 18.142 -3.748 -14.775 1.00 66.25 104 HIS A CA 1
ATOM 822 C C . HIS A 1 104 ? 18.762 -2.457 -15.309 1.00 66.25 104 HIS A C 1
ATOM 824 O O . HIS A 1 104 ? 18.978 -2.366 -16.515 1.00 66.25 104 HIS A O 1
ATOM 830 N N . GLN A 1 105 ? 19.132 -1.501 -14.454 1.00 60.53 105 GLN A N 1
ATOM 831 C CA . GLN A 1 105 ? 19.915 -0.337 -14.893 1.00 60.53 105 GLN A CA 1
ATOM 832 C C . GLN A 1 105 ? 21.351 -0.716 -15.297 1.00 60.53 105 GLN A C 1
ATOM 834 O O . GLN A 1 105 ? 21.949 -0.050 -16.135 1.00 60.53 105 GLN A O 1
ATOM 839 N N . GLY A 1 106 ? 21.892 -1.815 -14.758 1.00 54.31 106 GLY A N 1
ATOM 840 C CA . GLY A 1 106 ? 23.234 -2.305 -15.095 1.00 54.31 106 GLY A CA 1
ATOM 841 C C . GLY A 1 106 ? 23.366 -3.005 -16.455 1.00 54.31 106 GLY A C 1
ATOM 842 O O . GLY A 1 106 ? 24.484 -3.271 -16.878 1.00 54.31 106 GLY A O 1
ATOM 843 N N . HIS A 1 107 ? 22.265 -3.311 -17.153 1.00 49.69 107 HIS A N 1
ATOM 844 C CA . HIS A 1 107 ? 22.294 -4.075 -18.413 1.00 49.69 107 HIS A CA 1
ATOM 845 C C . HIS A 1 107 ? 22.252 -3.215 -19.690 1.00 49.69 107 HIS A C 1
ATOM 847 O O . HIS A 1 107 ? 22.250 -3.766 -20.789 1.00 49.69 107 HIS A O 1
ATOM 853 N N . SER A 1 108 ? 22.228 -1.881 -19.580 1.00 47.53 108 SER A N 1
ATOM 854 C CA . SER A 1 108 ? 22.070 -0.982 -20.736 1.00 47.53 108 SER A CA 1
ATOM 855 C C . SER A 1 108 ? 23.345 -0.268 -21.210 1.00 47.53 108 SER A C 1
ATOM 857 O O . SER A 1 108 ? 23.242 0.602 -22.066 1.00 47.53 108 SER A O 1
ATOM 859 N N . THR A 1 109 ? 24.544 -0.594 -20.711 1.00 48.00 109 THR A N 1
ATOM 860 C CA . THR A 1 109 ? 25.780 0.157 -21.053 1.00 48.00 109 THR A CA 1
ATOM 861 C C . THR A 1 109 ? 26.993 -0.710 -21.414 1.00 48.00 109 THR A C 1
ATOM 863 O O . THR A 1 109 ? 28.126 -0.375 -21.077 1.00 48.00 109 THR A O 1
ATOM 866 N N . SER A 1 110 ? 26.817 -1.828 -22.127 1.00 46.50 110 SER A N 1
ATOM 867 C CA . SER A 1 110 ? 27.977 -2.628 -22.588 1.00 46.50 110 SER A CA 1
ATOM 868 C C . SER A 1 110 ? 27.848 -3.243 -23.986 1.00 46.50 110 SER A C 1
ATOM 870 O O . SER A 1 110 ? 28.487 -4.251 -24.265 1.00 46.50 110 SER A O 1
ATOM 872 N N . ALA A 1 111 ? 27.068 -2.639 -24.889 1.00 49.28 111 ALA A N 1
ATOM 873 C CA . ALA A 1 111 ? 26.982 -3.098 -26.284 1.00 49.28 111 ALA A CA 1
ATOM 874 C C . ALA A 1 111 ? 27.532 -2.104 -27.331 1.00 49.28 111 ALA A C 1
ATOM 876 O O . ALA A 1 111 ? 27.689 -2.482 -28.487 1.00 49.28 111 ALA A O 1
ATOM 877 N N . GLU A 1 112 ? 27.880 -0.865 -26.960 1.00 48.19 112 GLU A N 1
ATOM 878 C CA . GLU A 1 112 ? 28.167 0.202 -27.942 1.00 48.19 112 GLU A CA 1
ATOM 879 C C . GLU A 1 112 ? 29.651 0.608 -28.062 1.00 48.19 112 GLU A C 1
ATOM 881 O O . GLU A 1 112 ? 29.971 1.630 -28.657 1.00 48.19 112 GLU A O 1
ATOM 886 N N . THR A 1 113 ? 30.597 -0.183 -27.538 1.00 51.25 113 THR A N 1
ATOM 88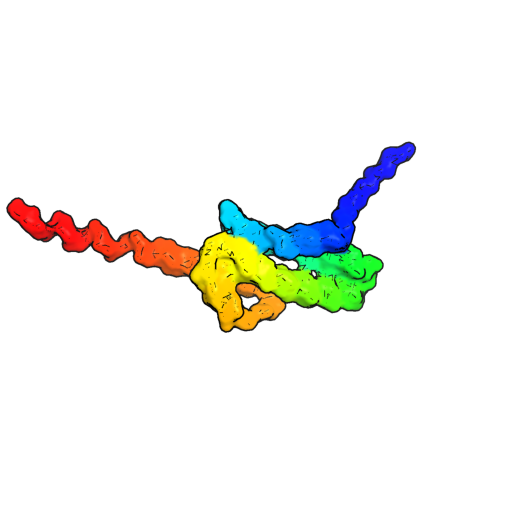7 C CA . THR A 1 113 ? 32.044 0.147 -27.624 1.00 51.25 113 THR A CA 1
ATOM 888 C C . THR A 1 113 ? 32.885 -0.862 -28.417 1.00 51.25 113 THR A C 1
ATOM 890 O O . THR A 1 113 ? 34.093 -0.690 -28.524 1.00 51.25 113 THR A O 1
ATOM 893 N N . VAL A 1 114 ? 32.293 -1.900 -29.021 1.00 51.69 114 VAL A N 1
ATOM 894 C CA . VAL A 1 114 ? 33.077 -2.952 -29.715 1.00 51.69 114 VAL A CA 1
ATOM 895 C C . VAL A 1 114 ? 33.214 -2.725 -31.233 1.00 51.69 114 VAL A C 1
ATOM 897 O O . VAL A 1 114 ? 34.058 -3.348 -31.871 1.00 51.69 114 VAL A O 1
ATOM 900 N N . PHE A 1 115 ? 32.475 -1.785 -31.835 1.00 52.12 115 PHE A N 1
ATOM 901 C CA . PHE A 1 115 ? 32.485 -1.594 -33.298 1.00 52.12 115 PHE A CA 1
ATOM 902 C C . PHE A 1 115 ? 33.309 -0.405 -33.822 1.00 52.12 115 PHE A C 1
ATOM 904 O O . PHE A 1 115 ? 33.421 -0.243 -35.033 1.00 52.12 115 PHE A O 1
ATOM 911 N N . ALA A 1 116 ? 33.946 0.394 -32.960 1.00 51.34 116 ALA A N 1
ATOM 912 C CA . ALA A 1 116 ? 34.665 1.603 -33.385 1.00 51.34 116 ALA A CA 1
ATOM 913 C C . ALA A 1 116 ? 36.180 1.413 -33.629 1.00 51.34 116 ALA A C 1
ATOM 915 O O . ALA A 1 116 ? 36.919 2.393 -33.673 1.00 51.34 116 ALA A O 1
ATOM 916 N N . THR A 1 117 ? 36.687 0.182 -33.780 1.00 56.03 117 THR A N 1
ATOM 917 C CA . THR A 1 117 ? 38.135 -0.043 -34.003 1.00 56.03 117 THR A CA 1
ATOM 918 C C . THR A 1 117 ? 38.442 -1.079 -35.083 1.00 56.03 117 THR A C 1
ATOM 920 O O . THR A 1 117 ? 39.317 -1.925 -34.914 1.00 56.03 117 THR A O 1
ATOM 923 N N . ARG A 1 118 ? 37.756 -1.016 -36.229 1.00 51.25 118 ARG A N 1
ATOM 924 C CA . ARG A 1 118 ? 38.244 -1.622 -37.480 1.00 51.25 118 ARG A CA 1
ATOM 925 C C . ARG A 1 118 ? 37.824 -0.774 -38.682 1.00 51.25 118 ARG A C 1
ATOM 927 O O . ARG A 1 118 ? 36.658 -0.423 -38.790 1.00 51.25 118 ARG A O 1
ATOM 934 N N . HIS A 1 119 ? 38.785 -0.554 -39.584 1.00 47.50 119 HIS A N 1
ATOM 935 C CA . HIS A 1 119 ? 38.820 0.373 -40.730 1.00 47.50 119 HIS A CA 1
ATOM 936 C C . HIS A 1 119 ? 39.281 1.786 -4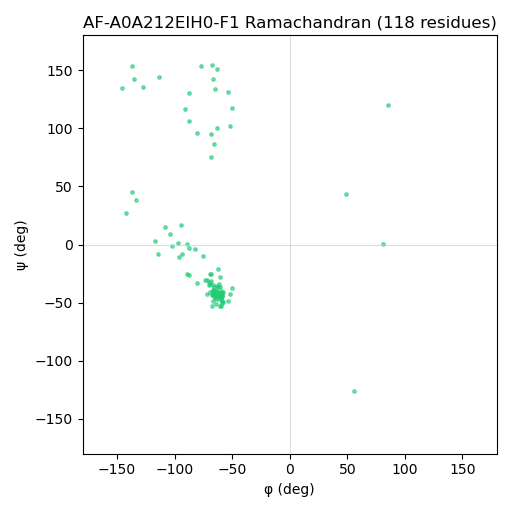0.328 1.00 47.50 119 HIS A C 1
ATOM 938 O O . HIS A 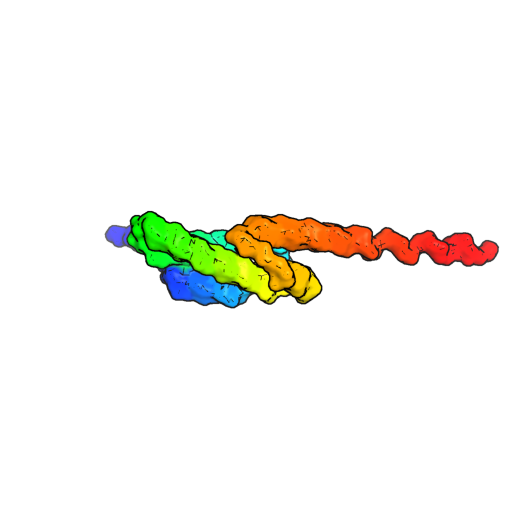1 119 ? 38.647 2.418 -39.499 1.00 47.50 119 HIS A O 1
ATOM 944 N N . ARG A 1 120 ? 40.372 2.340 -40.859 1.00 47.94 120 ARG A N 1
ATOM 945 C CA . ARG A 1 120 ? 41.202 1.980 -42.013 1.00 47.94 120 ARG A CA 1
ATOM 946 C C . ARG A 1 120 ? 42.559 2.665 -41.870 1.00 47.94 120 ARG A C 1
ATOM 948 O O . ARG A 1 120 ? 42.573 3.758 -41.266 1.00 47.94 120 ARG A O 1
#

pLDDT: mean 85.26, std 18.1, range [39.38, 97.94]

Sequence (120 aa):
MKNNLLTKQSATALQLELLQSRQGSQSIEKFGKKLETLFVELSISQADGKEDAYKIFRAVNENLAIQRFTDGLRNSRLSTILAARDYGELKDVIRVAKDEERSHQGHSTSAETVFATRHR

Foldseek 3Di:
DPPPPPPLQALVNLVVCLQPQACPPHDLVVSLVVLVVSQQSSLCNQCVPPPVSSVVSSQVSQVSNQLSSLVRYPDVVLSVVSVVDDDRGSVVSSVVSVVVVVVVVVPPPDDPPPPPPDDD

Organism: NCBI:txid278856

Mean predicted aligned error: 9.24 Å

Nearest PDB structures (foldseek):
  3vwa-assembly1_A  TM=3.822E-01  e=9.540E+00  Saccharomyces cerevisiae S288C
  2mx9-assembly1_B  TM=3.403E-01  e=7.738E+00  Araneus ventricosus